Protein AF-A0A8J7CG06-F1 (afdb_monomer_lite)

InterPro domains:
  IPR035903 HesB-like domain superfamily [G3DSA:2.60.300.12] (1-45)
  IPR035903 HesB-like domain superfamily [SSF89360] (1-45)

Radius of gyration: 12.37 Å; chains: 1; bounding box: 32×28×24 Å

Organism: NCBI:txid2885994

Secondary structure (DSSP, 8-state):
-----HHHHHHHHHHHHH-GGGTT---EEEEEEEETTEEEEEEE-

Foldseek 3Di:
DDDDDPVRVVVVVVVLVVDPQNVPHDKDKDFPDQDPVGTDIDIDD

pLDDT: mean 90.94, std 4.84, range [69.88, 97.38]

Sequence (45 aa):
MITFSEKAVEKVNEFAAGMPEAEGKELRIFIQGVGCSGFSYGFTF

Structure (mmCIF, N/CA/C/O backbone):
data_AF-A0A8J7CG06-F1
#
_ent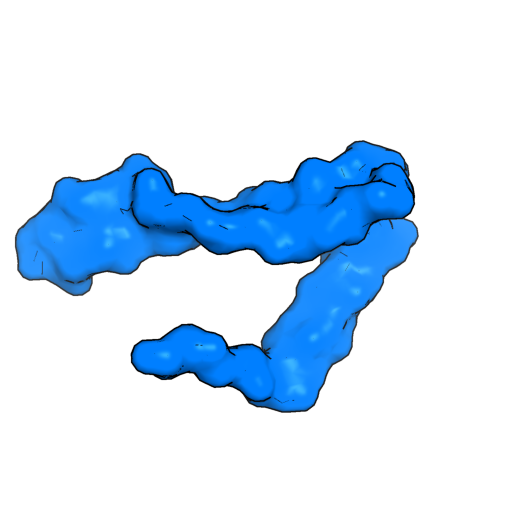ry.id   AF-A0A8J7CG06-F1
#
loop_
_atom_site.group_PDB
_atom_site.id
_atom_site.type_symbol
_atom_site.label_atom_id
_atom_site.label_alt_id
_atom_site.label_comp_id
_atom_site.label_asym_id
_atom_site.label_entity_id
_atom_site.label_seq_id
_atom_site.pdbx_PDB_ins_code
_atom_site.Cartn_x
_atom_site.Cartn_y
_atom_site.Cartn_z
_atom_site.occupancy
_atom_site.B_iso_or_equiv
_atom_site.auth_seq_id
_atom_site.auth_comp_id
_atom_site.auth_asym_id
_atom_site.auth_atom_id
_atom_site.pdbx_PDB_model_num
ATOM 1 N N . MET A 1 1 ? -1.452 -15.437 -3.589 1.00 69.88 1 MET A N 1
ATOM 2 C CA . MET A 1 1 ? -2.541 -14.741 -2.873 1.00 69.88 1 MET A CA 1
ATOM 3 C C . MET A 1 1 ? -1.893 -13.644 -2.048 1.00 69.88 1 MET A C 1
ATOM 5 O O . MET A 1 1 ? -0.933 -13.951 -1.355 1.00 69.88 1 MET A O 1
ATOM 9 N N . ILE A 1 2 ? -2.316 -12.389 -2.211 1.00 83.25 2 ILE A N 1
ATOM 10 C CA . ILE A 1 2 ? -1.817 -11.268 -1.401 1.00 83.25 2 ILE A CA 1
ATOM 11 C C . ILE A 1 2 ? -2.765 -11.128 -0.212 1.00 83.25 2 ILE A C 1
ATOM 13 O O . ILE A 1 2 ? -3.975 -11.074 -0.415 1.00 83.25 2 ILE A O 1
ATOM 17 N N . THR A 1 3 ? -2.218 -11.090 0.999 1.00 90.38 3 THR A N 1
ATOM 18 C CA . THR A 1 3 ? -2.995 -10.969 2.237 1.00 90.38 3 THR A CA 1
ATOM 19 C C . THR A 1 3 ? -2.546 -9.724 2.980 1.00 90.38 3 THR A C 1
ATOM 21 O O . THR A 1 3 ? -1.348 -9.456 3.076 1.00 90.38 3 THR A O 1
ATOM 24 N N . PHE A 1 4 ? -3.502 -8.972 3.511 1.00 91.44 4 PHE A N 1
ATOM 25 C CA . PHE A 1 4 ? -3.233 -7.814 4.351 1.00 91.44 4 PHE A CA 1
ATOM 26 C C . PHE A 1 4 ? -3.247 -8.223 5.821 1.00 91.44 4 PHE A C 1
ATOM 28 O O . PHE A 1 4 ? -4.105 -8.993 6.248 1.00 91.44 4 PHE A O 1
ATOM 35 N N . SER A 1 5 ? -2.297 -7.700 6.595 1.00 96.69 5 SER A N 1
ATOM 36 C CA . SER A 1 5 ? -2.394 -7.738 8.052 1.00 96.69 5 SER A CA 1
ATOM 37 C C . SER A 1 5 ? -3.405 -6.702 8.533 1.00 96.69 5 SER A C 1
ATOM 39 O O . SER A 1 5 ? -3.650 -5.705 7.852 1.00 96.69 5 SER A O 1
ATOM 41 N N . GLU A 1 6 ? -3.944 -6.895 9.734 1.00 96.75 6 GLU A N 1
ATOM 42 C CA . GLU A 1 6 ? -4.881 -5.946 10.351 1.00 96.75 6 GLU A CA 1
ATOM 43 C C . GLU A 1 6 ? -4.286 -4.531 10.401 1.00 96.75 6 GLU A C 1
ATOM 45 O O . GLU A 1 6 ? -4.906 -3.585 9.925 1.00 96.75 6 GLU A O 1
ATOM 50 N N . LYS A 1 7 ? -3.014 -4.404 10.804 1.00 97.38 7 LYS A N 1
ATOM 51 C CA . LYS A 1 7 ? -2.306 -3.113 10.812 1.00 97.38 7 LYS A CA 1
ATOM 52 C C . LYS A 1 7 ? -2.174 -2.467 9.434 1.00 97.38 7 LYS A C 1
ATOM 54 O O . LYS A 1 7 ? -2.171 -1.243 9.327 1.00 97.38 7 LYS A O 1
ATOM 59 N N . ALA A 1 8 ? -2.019 -3.266 8.377 1.00 95.19 8 ALA A N 1
ATOM 60 C CA . ALA A 1 8 ? -1.956 -2.731 7.022 1.00 95.19 8 ALA A CA 1
ATOM 61 C C . ALA A 1 8 ? -3.322 -2.171 6.595 1.00 95.19 8 ALA A C 1
ATOM 63 O O . ALA A 1 8 ? -3.371 -1.103 5.992 1.00 95.19 8 ALA A O 1
ATOM 64 N N . VAL A 1 9 ? -4.418 -2.844 6.965 1.00 94.50 9 VAL A N 1
ATOM 65 C CA . VAL A 1 9 ? -5.785 -2.349 6.741 1.00 94.50 9 VAL A CA 1
ATOM 66 C C . VAL A 1 9 ? -6.029 -1.052 7.513 1.00 94.50 9 VAL A C 1
ATOM 68 O O . VAL A 1 9 ? -6.498 -0.078 6.928 1.00 94.50 9 VAL A O 1
ATOM 71 N N . GLU A 1 10 ? -5.653 -0.998 8.793 1.00 96.50 10 GLU A N 1
ATOM 72 C CA . GLU A 1 10 ? -5.753 0.222 9.607 1.00 96.50 10 GLU A CA 1
ATOM 73 C C . GLU A 1 10 ? -5.025 1.397 8.945 1.00 96.50 10 GLU A C 1
ATOM 75 O O . GLU A 1 10 ? -5.586 2.485 8.818 1.00 96.50 10 GLU A O 1
ATOM 80 N N . LYS A 1 11 ? -3.805 1.165 8.444 1.00 95.00 11 LYS A N 1
ATOM 81 C CA . LYS A 1 11 ? -3.010 2.228 7.829 1.00 95.00 11 LYS A CA 1
ATOM 82 C C . LYS A 1 11 ? -3.583 2.718 6.500 1.00 95.00 11 LYS A C 1
ATOM 84 O O . LYS A 1 11 ? -3.530 3.912 6.217 1.00 95.00 11 LYS A O 1
ATOM 89 N N . VAL A 1 12 ? -4.137 1.817 5.690 1.00 94.19 12 VAL A N 1
ATOM 90 C CA . VAL A 1 12 ? -4.828 2.175 4.441 1.00 94.19 12 VAL A CA 1
ATOM 91 C C . VAL A 1 12 ? -6.041 3.056 4.736 1.00 94.19 12 VAL A C 1
ATOM 93 O O . VAL A 1 12 ? -6.212 4.079 4.080 1.00 94.19 12 VAL A O 1
ATOM 96 N N . ASN A 1 13 ? -6.836 2.704 5.751 1.00 93.12 13 ASN A N 1
ATOM 97 C CA . ASN A 1 13 ? -7.996 3.496 6.162 1.00 93.12 13 ASN A CA 1
ATOM 98 C C . ASN A 1 13 ? -7.596 4.878 6.701 1.00 93.12 13 ASN A C 1
ATOM 100 O O . ASN A 1 13 ? -8.256 5.866 6.392 1.00 93.12 13 ASN A O 1
ATOM 104 N N . GLU A 1 14 ? -6.500 4.963 7.462 1.00 94.62 14 GLU A N 1
ATOM 105 C CA . GLU A 1 14 ? -5.948 6.241 7.931 1.00 94.62 14 GLU A CA 1
ATOM 106 C C . GLU A 1 14 ? -5.574 7.156 6.753 1.00 94.62 14 GLU A C 1
ATOM 108 O O . GLU A 1 14 ? -5.910 8.340 6.760 1.00 94.62 14 GLU A O 1
ATOM 113 N N . PHE A 1 15 ? -4.929 6.612 5.714 1.00 92.94 15 PHE A N 1
ATOM 114 C CA . PHE A 1 15 ? -4.594 7.383 4.515 1.00 92.94 15 PHE A CA 1
ATOM 115 C C . PHE A 1 15 ? -5.831 7.799 3.719 1.00 92.94 15 PHE A C 1
ATOM 117 O O . PHE A 1 15 ? -5.923 8.960 3.329 1.00 92.94 15 PHE A O 1
ATOM 124 N N . ALA A 1 16 ? -6.794 6.893 3.528 1.00 93.50 16 ALA A N 1
ATOM 125 C CA . ALA A 1 16 ? -8.035 7.198 2.821 1.00 93.50 16 ALA A CA 1
ATOM 126 C C . ALA A 1 16 ? -8.819 8.330 3.508 1.00 93.50 16 ALA A C 1
ATOM 128 O O . ALA A 1 16 ? -9.295 9.242 2.839 1.00 93.50 16 ALA A O 1
ATOM 129 N N . ALA A 1 17 ? -8.886 8.333 4.844 1.00 93.19 17 ALA A N 1
ATOM 130 C CA . ALA A 1 17 ? -9.555 9.389 5.607 1.00 93.19 17 ALA A CA 1
ATOM 131 C C . ALA A 1 17 ? -8.881 10.770 5.469 1.00 93.19 17 ALA A C 1
ATOM 133 O O . ALA A 1 17 ? -9.539 11.796 5.629 1.00 93.19 17 ALA A O 1
ATOM 134 N N . GLY A 1 18 ? -7.575 10.804 5.187 1.00 91.94 18 GLY A N 1
ATOM 135 C CA . GLY A 1 18 ? -6.805 12.037 4.999 1.00 91.94 18 GLY A CA 1
ATOM 136 C C . GLY A 1 18 ? -6.747 12.547 3.555 1.00 91.94 18 GLY A C 1
ATOM 137 O O . GLY A 1 18 ? -6.196 13.623 3.325 1.00 91.94 18 GLY A O 1
ATOM 138 N N . MET A 1 19 ? -7.277 11.795 2.587 1.00 90.38 19 MET A N 1
ATOM 139 C CA . MET A 1 19 ? -7.154 12.076 1.155 1.00 90.38 19 MET A CA 1
ATOM 140 C C . MET A 1 19 ? -8.539 12.294 0.532 1.00 90.38 19 MET A C 1
ATOM 142 O O . MET A 1 19 ? -9.259 11.325 0.307 1.00 90.38 19 MET A O 1
ATOM 146 N N . PRO A 1 20 ? -8.923 13.537 0.182 1.00 90.25 20 PRO A N 1
ATOM 147 C CA . PRO A 1 20 ? -10.216 13.808 -0.454 1.00 90.25 20 PRO A CA 1
ATOM 148 C C . PRO A 1 20 ? -10.425 13.024 -1.756 1.00 90.25 20 PRO A C 1
ATOM 150 O O . PRO A 1 20 ? -11.539 12.637 -2.089 1.00 90.25 20 PRO A O 1
ATOM 153 N N . GLU A 1 21 ? -9.345 12.751 -2.492 1.00 88.19 21 GLU A N 1
ATOM 154 C CA . GLU A 1 21 ? -9.391 11.965 -3.727 1.00 88.19 21 GLU A CA 1
ATOM 155 C C . GLU A 1 21 ? -9.725 10.483 -3.514 1.00 88.19 21 GLU A C 1
ATOM 157 O O . GLU A 1 21 ? -10.046 9.809 -4.492 1.00 88.19 21 GLU A O 1
ATOM 162 N N . ALA A 1 22 ? -9.652 9.985 -2.277 1.00 90.56 22 ALA A N 1
ATOM 163 C CA . ALA A 1 22 ? -9.982 8.613 -1.912 1.00 90.56 22 ALA A CA 1
ATOM 164 C C . ALA A 1 22 ? -11.468 8.429 -1.553 1.00 90.56 22 ALA A C 1
ATOM 166 O O . ALA A 1 22 ? -11.918 7.296 -1.377 1.00 90.56 22 ALA A O 1
ATOM 167 N N . GLU A 1 23 ? -12.247 9.513 -1.446 1.00 92.31 23 GLU A N 1
ATOM 168 C CA . GLU A 1 23 ? -13.661 9.433 -1.082 1.00 92.31 23 GLU A CA 1
ATOM 169 C C . GLU A 1 23 ? -14.451 8.589 -2.097 1.00 92.31 23 GLU A C 1
ATOM 171 O O . GLU A 1 23 ? -14.448 8.850 -3.301 1.00 92.31 23 GLU A O 1
ATOM 176 N N . GLY A 1 24 ? -15.124 7.546 -1.600 1.00 91.25 24 GLY A N 1
ATOM 177 C CA . GLY A 1 24 ? -15.918 6.632 -2.423 1.00 91.25 24 GLY A CA 1
ATOM 178 C C . GLY A 1 24 ? -15.104 5.688 -3.316 1.00 91.25 24 GLY A C 1
ATOM 179 O O . GLY A 1 24 ? -15.694 5.031 -4.174 1.00 91.25 24 GLY A O 1
ATOM 180 N N . LYS A 1 25 ? -13.780 5.603 -3.131 1.00 93.19 25 LYS A N 1
ATOM 181 C CA . LYS A 1 25 ? -12.901 4.731 -3.916 1.00 93.19 25 LYS A CA 1
ATOM 182 C C . LYS A 1 25 ? -12.265 3.619 -3.087 1.00 93.19 25 LYS A C 1
ATOM 184 O O . LYS A 1 25 ? -12.203 3.672 -1.861 1.00 93.19 25 LYS A O 1
ATOM 189 N N . GLU A 1 26 ? -11.782 2.598 -3.784 1.00 92.50 26 GLU A N 1
ATOM 190 C CA . GLU A 1 26 ? -11.151 1.417 -3.197 1.00 92.50 26 GLU A CA 1
ATOM 191 C C . GLU A 1 26 ? -9.634 1.447 -3.401 1.00 92.50 26 GLU A C 1
ATOM 193 O O . GLU A 1 26 ? -9.141 1.936 -4.416 1.00 92.50 26 GLU A O 1
ATOM 198 N N . LEU A 1 27 ? -8.879 0.858 -2.467 1.00 92.81 27 LEU A N 1
ATOM 199 C CA . LEU A 1 27 ? -7.432 0.723 -2.623 1.00 92.81 27 LEU A CA 1
ATOM 200 C C . LEU A 1 27 ? -7.105 -0.143 -3.847 1.00 92.81 27 LEU A C 1
ATOM 202 O O . LEU A 1 27 ? -7.439 -1.329 -3.904 1.00 92.81 27 LEU A O 1
ATOM 206 N N . ARG A 1 28 ? -6.331 0.414 -4.776 1.00 93.00 28 ARG A N 1
ATOM 207 C CA . ARG A 1 28 ? -5.795 -0.297 -5.933 1.00 93.00 28 ARG A CA 1
ATOM 208 C C . ARG A 1 28 ? -4.285 -0.455 -5.834 1.00 93.00 28 ARG A C 1
ATOM 210 O O . ARG A 1 28 ? -3.547 0.511 -5.655 1.00 93.00 28 ARG A O 1
ATOM 217 N N . ILE A 1 29 ? -3.831 -1.688 -6.044 1.00 91.94 29 ILE A N 1
ATOM 218 C CA . ILE A 1 29 ? -2.414 -2.052 -6.125 1.00 91.94 29 ILE A CA 1
ATOM 219 C C . ILE A 1 29 ? -2.073 -2.355 -7.581 1.00 91.94 29 ILE A C 1
ATOM 221 O O . ILE A 1 29 ? -2.828 -3.038 -8.276 1.00 91.94 29 ILE A O 1
ATOM 225 N N . PHE A 1 30 ? -0.928 -1.874 -8.049 1.00 92.50 30 PHE A N 1
ATOM 226 C CA . PHE A 1 30 ? -0.439 -2.153 -9.395 1.00 92.50 30 PHE A CA 1
ATOM 227 C C . PHE A 1 30 ? 1.078 -2.329 -9.400 1.00 92.50 30 PHE A C 1
ATOM 229 O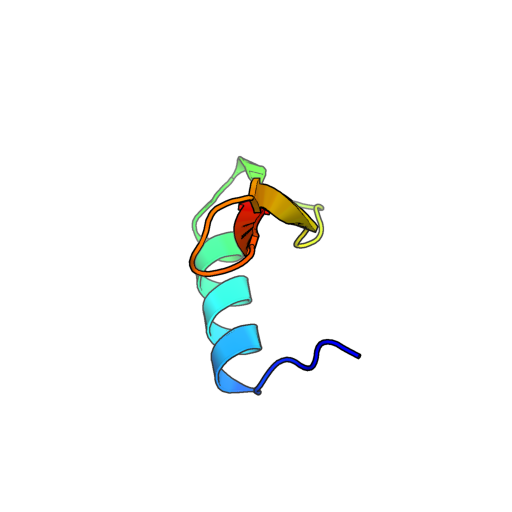 O . PHE A 1 30 ? 1.776 -1.850 -8.510 1.00 92.50 30 PHE A O 1
ATOM 236 N N . ILE A 1 31 ? 1.603 -3.023 -10.409 1.00 92.44 31 ILE A N 1
ATOM 237 C CA . ILE A 1 31 ? 3.050 -3.133 -10.608 1.00 92.44 31 ILE A CA 1
ATOM 238 C C . ILE A 1 31 ? 3.520 -1.828 -11.249 1.00 92.44 31 ILE A C 1
ATOM 240 O O . ILE A 1 31 ? 3.144 -1.513 -12.375 1.00 92.44 31 ILE A O 1
ATOM 244 N N . GLN A 1 32 ? 4.319 -1.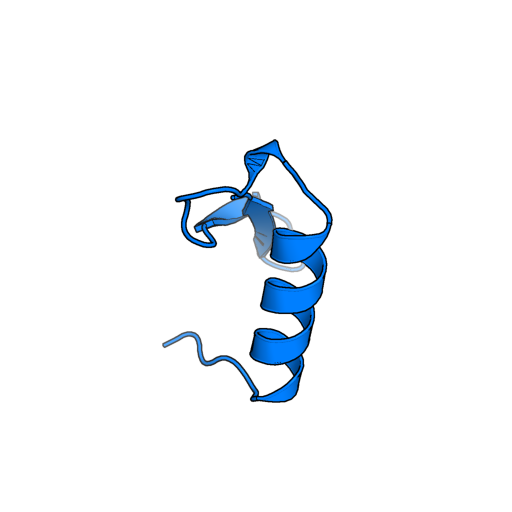059 -10.517 1.00 92.12 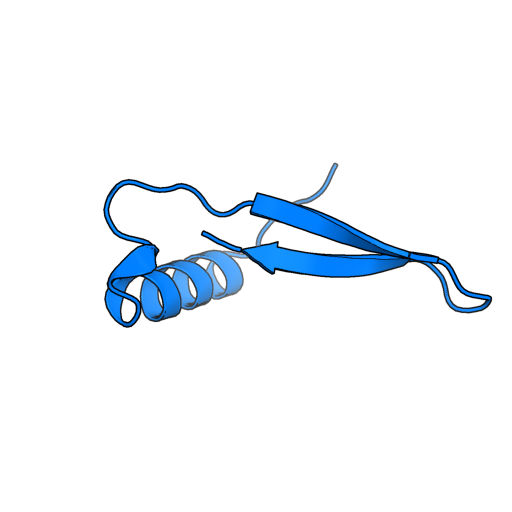32 GLN A N 1
ATOM 245 C CA . GLN A 1 32 ? 4.893 0.201 -10.984 1.00 92.12 32 GLN A CA 1
ATOM 246 C C . GLN A 1 32 ? 6.208 -0.017 -11.741 1.00 92.12 32 GLN A C 1
ATOM 248 O O . GLN A 1 32 ? 6.570 0.776 -12.605 1.00 92.12 32 GLN A O 1
ATOM 253 N N . GLY A 1 33 ? 6.924 -1.099 -11.436 1.00 90.44 33 GLY A N 1
ATOM 254 C CA . GLY A 1 33 ? 8.190 -1.405 -12.085 1.00 90.44 33 GLY A CA 1
ATOM 255 C C . GLY A 1 33 ? 8.592 -2.860 -11.921 1.00 90.44 33 GLY A C 1
ATOM 256 O O . GLY A 1 33 ? 8.170 -3.539 -10.984 1.00 90.44 33 GLY A O 1
ATOM 257 N N . VAL A 1 34 ? 9.426 -3.322 -12.847 1.00 88.94 34 VAL A N 1
ATOM 258 C CA . VAL A 1 34 ? 10.063 -4.639 -12.812 1.00 88.94 34 VAL A CA 1
ATOM 259 C C . VAL A 1 34 ? 11.568 -4.411 -12.85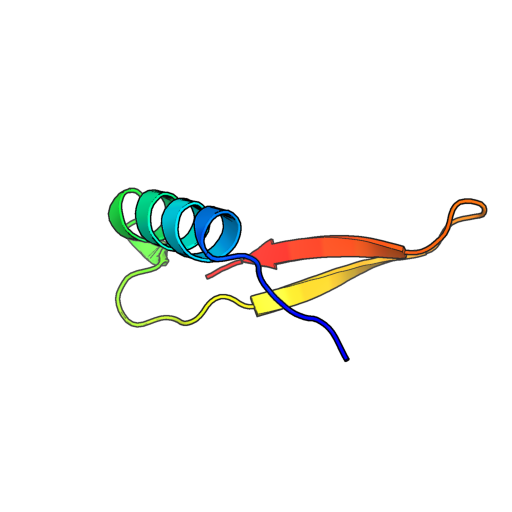3 1.00 88.94 34 VAL A C 1
ATOM 261 O O . VAL A 1 34 ? 12.053 -3.678 -13.714 1.00 88.94 34 VAL A O 1
ATOM 264 N N . GLY A 1 35 ? 12.307 -5.017 -11.930 1.00 84.25 35 GLY A N 1
ATOM 265 C CA . GLY A 1 35 ? 13.763 -4.935 -11.901 1.00 84.25 35 GLY A CA 1
ATOM 266 C C . GLY A 1 35 ? 14.406 -6.236 -11.442 1.00 84.25 35 GLY A C 1
ATOM 267 O O . GLY A 1 35 ? 13.722 -7.196 -11.090 1.00 84.25 35 GLY A O 1
ATOM 268 N N . CYS A 1 36 ? 15.740 -6.254 -11.403 1.00 79.88 36 CYS A N 1
ATOM 269 C CA . CYS A 1 36 ? 16.510 -7.423 -10.965 1.00 79.88 36 CYS A CA 1
ATOM 270 C C . CYS A 1 36 ? 16.176 -7.872 -9.530 1.00 79.88 36 CYS A C 1
ATOM 272 O O . CYS A 1 36 ? 16.368 -9.037 -9.201 1.00 79.88 36 CYS A O 1
ATOM 274 N N . SER A 1 37 ? 15.647 -6.969 -8.697 1.00 82.38 37 SER A N 1
ATOM 275 C CA . SER A 1 37 ? 15.234 -7.250 -7.314 1.00 82.38 37 SER A CA 1
ATOM 276 C C . SER A 1 37 ? 13.751 -7.626 -7.166 1.00 82.38 37 SER A C 1
ATOM 278 O O . SER A 1 37 ? 13.287 -7.807 -6.044 1.00 82.38 37 SER A O 1
ATOM 280 N N . GLY A 1 38 ? 12.998 -7.735 -8.269 1.00 85.56 38 GLY A N 1
ATOM 281 C CA . GLY A 1 38 ? 11.576 -8.086 -8.274 1.00 85.56 38 GLY A CA 1
ATOM 282 C C . GLY A 1 38 ? 10.648 -6.945 -8.703 1.00 85.56 38 GLY A C 1
ATOM 283 O O . GLY A 1 38 ? 11.042 -6.030 -9.429 1.00 85.56 38 GLY A O 1
ATOM 284 N N . PHE A 1 39 ? 9.385 -7.045 -8.287 1.00 88.50 39 PHE A N 1
ATOM 285 C CA . PHE A 1 39 ? 8.330 -6.091 -8.627 1.00 88.50 39 PHE A CA 1
ATOM 286 C C . PHE A 1 39 ? 8.254 -4.950 -7.611 1.00 88.50 39 PHE A C 1
ATOM 288 O O . PHE A 1 39 ? 8.193 -5.190 -6.406 1.00 88.50 39 PHE A O 1
ATOM 295 N N . SER A 1 40 ? 8.173 -3.719 -8.109 1.00 90.38 40 SER A N 1
ATOM 296 C CA . SER A 1 40 ? 7.779 -2.554 -7.316 1.00 90.38 40 SER A CA 1
ATOM 297 C C . SER A 1 40 ? 6.266 -2.386 -7.387 1.00 90.38 40 SER A C 1
ATOM 299 O O . SER A 1 40 ? 5.704 -2.364 -8.484 1.00 90.38 40 SER A O 1
ATOM 301 N N . TYR A 1 41 ? 5.609 -2.240 -6.237 1.00 90.81 41 TYR A N 1
ATOM 302 C CA . TYR A 1 41 ? 4.161 -2.048 -6.150 1.00 90.81 41 TYR A CA 1
ATOM 303 C C . TYR A 1 41 ? 3.821 -0.584 -5.871 1.00 90.81 41 TYR A C 1
ATOM 305 O O . TYR A 1 41 ? 4.350 0.011 -4.934 1.00 90.81 41 TYR A O 1
ATOM 313 N N . GLY A 1 42 ? 2.932 -0.023 -6.686 1.00 91.19 42 GLY A N 1
ATOM 314 C CA . GLY A 1 42 ? 2.283 1.259 -6.445 1.00 91.19 42 GLY A CA 1
ATOM 315 C C . GLY A 1 42 ? 0.905 1.066 -5.815 1.00 91.19 42 GLY A C 1
ATOM 316 O O . GLY A 1 42 ? 0.257 0.037 -6.024 1.00 91.19 42 GLY A O 1
ATOM 317 N N . PHE A 1 43 ? 0.462 2.076 -5.069 1.00 92.25 43 PHE A N 1
ATOM 318 C CA . PHE A 1 43 ? -0.836 2.121 -4.396 1.00 92.25 43 PHE A CA 1
ATOM 319 C C . PHE A 1 43 ? -1.566 3.402 -4.795 1.00 92.25 43 PHE A C 1
ATOM 321 O O . PHE A 1 43 ? -0.942 4.455 -4.918 1.00 92.25 43 PHE A O 1
ATOM 328 N N . THR A 1 44 ? -2.872 3.314 -5.016 1.00 92.62 44 THR A N 1
ATOM 329 C CA . THR A 1 44 ? -3.729 4.463 -5.327 1.00 92.62 44 THR A CA 1
ATOM 330 C C . THR A 1 44 ? -5.144 4.225 -4.804 1.00 92.62 44 THR A C 1
ATOM 332 O O . THR A 1 44 ? -5.489 3.080 -4.498 1.00 92.62 44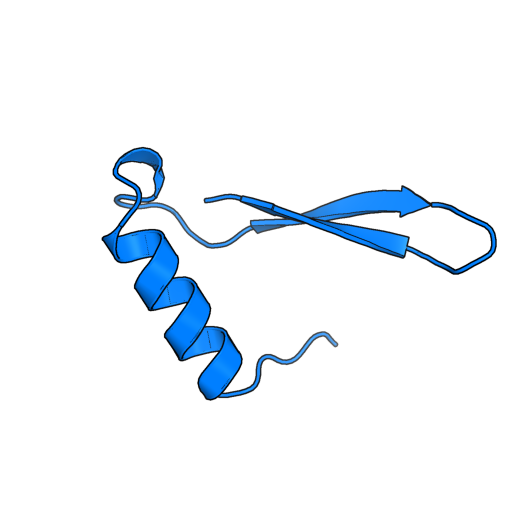 THR A O 1
ATOM 335 N N . PHE A 1 45 ? -5.923 5.299 -4.693 1.00 91.25 45 PHE A N 1
ATOM 336 C CA . PHE A 1 45 ? -7.334 5.280 -4.331 1.00 91.25 45 PHE A CA 1
ATOM 337 C C . PHE A 1 45 ? -8.161 5.792 -5.516 1.00 91.25 45 PHE A C 1
ATOM 339 O O . PHE A 1 45 ? -7.947 6.932 -6.005 1.00 91.25 45 PHE A O 1
#